Protein AF-A0A0Z8EZ35-F1 (afdb_monomer_lite)

Foldseek 3Di:
DVVVVVVQVVVCQVVCCPVQVCNPQAFDDPPDPADKDKDWGFDQDPNDTDTDITITHGDDDDPD

pLDDT: mean 76.19, std 15.2, range [43.53, 92.38]

Radius of gyration: 13.48 Å; chains: 1; bounding box: 42×26×28 Å

InterPro domains:
  IPR002901 Mannosyl-glycoprotein endo-beta-N-acetylglucosamidase-like domain [PF01832] (1-61)
  IPR051056 Glycosyl Hydrolase Family 73 [PTHR33308] (1-61)

Sequence (64 aa):
MLSQAILESAWGTSYLATHGNNLFGIKADAAWTGATIEIITNEYRDGEKKQEKHLFRKYTRCAS

Structure (mmCIF, N/CA/C/O backbone):
data_AF-A0A0Z8EZ35-F1
#
_entry.id   AF-A0A0Z8EZ35-F1
#
loop_
_atom_site.group_PDB
_atom_site.id
_atom_site.type_symbol
_atom_site.label_atom_id
_atom_site.label_alt_id
_atom_site.label_comp_id
_atom_site.label_asym_id
_atom_site.label_entity_id
_atom_site.label_seq_id
_atom_site.pdbx_PDB_ins_code
_atom_site.Cartn_x
_atom_site.Cartn_y
_atom_site.Cartn_z
_atom_site.occupancy
_atom_site.B_iso_or_equiv
_atom_site.auth_seq_id
_atom_site.auth_comp_id
_atom_site.auth_asym_id
_atom_site.auth_atom_id
_atom_site.pdbx_PDB_model_num
ATOM 1 N N . MET A 1 1 ? -18.799 13.974 2.404 1.00 48.19 1 MET A N 1
ATOM 2 C CA . MET A 1 1 ? -17.887 13.020 3.070 1.00 48.19 1 MET A CA 1
ATOM 3 C C . MET A 1 1 ? -16.744 12.656 2.123 1.00 48.19 1 MET A C 1
ATOM 5 O O . MET A 1 1 ? -16.789 11.619 1.484 1.00 48.19 1 MET A O 1
ATOM 9 N N . LEU A 1 2 ? -15.754 13.543 1.977 1.00 49.25 2 LEU A N 1
ATOM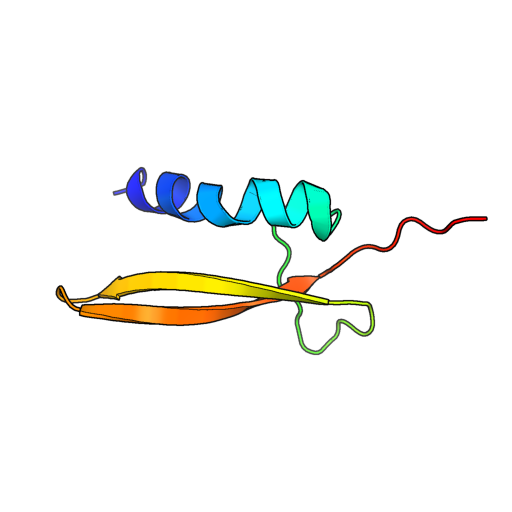 10 C CA . LEU A 1 2 ? -14.547 13.318 1.155 1.00 49.25 2 LEU A CA 1
ATOM 11 C C . LEU A 1 2 ? -13.257 13.527 1.981 1.00 49.25 2 LEU A C 1
ATOM 13 O O . LEU A 1 2 ? -12.169 13.157 1.562 1.00 49.25 2 LEU A O 1
ATOM 17 N N . SER A 1 3 ? -13.391 14.096 3.184 1.00 43.53 3 SER A N 1
ATOM 18 C CA . SER A 1 3 ? -12.295 14.487 4.070 1.00 43.53 3 SER A CA 1
ATOM 19 C C . SER A 1 3 ? -11.747 13.335 4.913 1.00 43.53 3 SER A C 1
ATOM 21 O O . SER A 1 3 ? -10.532 13.236 5.047 1.00 43.53 3 SER A O 1
ATOM 23 N N . GLN A 1 4 ? -12.596 12.431 5.427 1.00 51.03 4 GLN A N 1
ATOM 24 C CA . GLN A 1 4 ? -12.116 11.256 6.169 1.00 51.03 4 GLN A CA 1
ATOM 25 C C . GLN A 1 4 ? -11.287 10.333 5.267 1.00 51.03 4 GLN A C 1
ATOM 27 O O . GLN A 1 4 ? -10.231 9.890 5.678 1.00 51.03 4 GLN A O 1
ATOM 32 N N . ALA A 1 5 ? -11.694 10.109 4.013 1.00 50.41 5 ALA A N 1
ATOM 33 C CA . ALA A 1 5 ? -10.984 9.197 3.112 1.00 50.41 5 ALA A CA 1
ATOM 34 C C . ALA A 1 5 ? -9.566 9.681 2.757 1.00 50.41 5 ALA A C 1
ATOM 36 O O . ALA A 1 5 ? -8.642 8.875 2.695 1.00 50.41 5 ALA A O 1
ATOM 37 N N . ILE A 1 6 ? -9.370 10.992 2.562 1.00 50.03 6 ILE A N 1
ATOM 38 C CA . ILE A 1 6 ? -8.043 11.579 2.302 1.00 50.03 6 ILE A CA 1
ATOM 39 C C . ILE A 1 6 ? -7.199 11.587 3.586 1.00 50.03 6 ILE A C 1
ATOM 41 O O . ILE A 1 6 ? -6.010 11.269 3.538 1.00 50.03 6 ILE A O 1
ATOM 45 N N . LEU A 1 7 ? -7.815 11.891 4.736 1.00 48.03 7 LEU A N 1
ATOM 46 C CA . LEU A 1 7 ? -7.125 11.903 6.027 1.00 48.03 7 LEU A CA 1
ATOM 47 C C . LEU A 1 7 ? -6.719 10.494 6.484 1.00 48.03 7 LEU A C 1
ATOM 49 O O . LEU A 1 7 ? -5.643 10.345 7.046 1.00 48.03 7 LEU A O 1
ATOM 53 N N . GLU A 1 8 ? -7.514 9.468 6.182 1.00 51.50 8 GLU A N 1
ATOM 54 C CA . GLU A 1 8 ? -7.200 8.046 6.395 1.00 51.50 8 GLU A CA 1
ATOM 55 C C . GLU A 1 8 ? -6.161 7.540 5.369 1.00 51.50 8 GLU A C 1
ATOM 57 O O . GLU A 1 8 ? -5.273 6.758 5.706 1.00 51.50 8 GLU A O 1
ATOM 62 N N . SER A 1 9 ? -6.180 8.050 4.129 1.00 52.72 9 SER A N 1
ATOM 63 C CA . SER A 1 9 ? -5.209 7.678 3.081 1.00 52.72 9 SER A CA 1
ATOM 64 C C . SER A 1 9 ? -3.781 8.161 3.376 1.00 52.72 9 SER A C 1
ATOM 66 O O . SER A 1 9 ? -2.803 7.542 2.947 1.00 52.72 9 SER A O 1
ATOM 68 N N . ALA A 1 10 ? -3.615 9.242 4.140 1.00 56.25 10 ALA A N 1
ATOM 69 C CA . ALA A 1 10 ? -2.298 9.812 4.428 1.00 56.25 10 ALA A CA 1
ATOM 70 C C . ALA A 1 10 ? -1.421 8.950 5.363 1.00 56.25 10 ALA A C 1
ATOM 72 O O . ALA A 1 10 ? -0.198 9.093 5.341 1.00 56.25 10 ALA A O 1
ATOM 73 N N . TRP A 1 11 ? -2.003 8.024 6.136 1.00 61.25 11 TRP A N 1
ATOM 74 C CA . TRP A 1 11 ? -1.276 7.242 7.153 1.00 61.25 11 TRP A CA 1
ATOM 75 C C . TRP A 1 11 ? -0.276 6.272 6.522 1.00 61.25 11 TRP A C 1
ATOM 77 O O . TRP A 1 11 ? 0.825 6.075 7.032 1.00 61.25 11 TRP A O 1
ATOM 87 N N . GLY A 1 12 ? -0.646 5.697 5.377 1.00 62.16 12 GLY A N 1
ATOM 88 C CA . GLY A 1 12 ? 0.194 4.764 4.632 1.00 62.16 12 GLY A CA 1
ATOM 89 C C . GLY A 1 12 ? 1.027 5.429 3.543 1.00 62.16 12 GLY A C 1
ATOM 90 O O . GLY A 1 12 ? 2.086 4.915 3.212 1.00 62.16 12 GLY A O 1
ATOM 91 N N . THR A 1 13 ? 0.599 6.572 2.996 1.00 70.81 13 THR A N 1
ATOM 92 C CA . THR A 1 13 ? 1.221 7.141 1.785 1.00 70.81 13 THR A CA 1
ATOM 93 C C . THR A 1 13 ? 2.682 7.547 2.014 1.00 70.81 13 THR A C 1
ATOM 95 O O . THR A 1 13 ? 3.534 7.233 1.188 1.00 70.81 13 THR A O 1
ATOM 98 N N . SER A 1 14 ? 3.013 8.156 3.162 1.00 78.81 14 SER A N 1
ATOM 99 C CA . SER A 1 14 ? 4.405 8.515 3.497 1.00 78.81 14 SER A CA 1
ATOM 100 C C . SER A 1 14 ? 5.287 7.280 3.731 1.00 78.81 14 SER A C 1
ATOM 102 O O . SER A 1 14 ? 6.403 7.193 3.215 1.00 78.81 14 SER A O 1
ATOM 104 N N . TYR A 1 15 ? 4.776 6.276 4.449 1.00 83.00 15 TYR A N 1
ATOM 105 C CA . TYR A 1 15 ? 5.507 5.035 4.710 1.00 83.00 15 TYR A CA 1
ATOM 106 C C . TYR A 1 15 ? 5.693 4.200 3.431 1.00 83.00 15 TYR A C 1
ATOM 108 O O . TYR A 1 15 ? 6.791 3.731 3.149 1.00 83.00 15 TYR A O 1
ATOM 116 N N . LEU A 1 16 ? 4.658 4.087 2.597 1.00 86.50 16 LEU A N 1
ATOM 117 C CA . LEU A 1 16 ? 4.704 3.430 1.288 1.00 86.50 16 LEU A CA 1
ATOM 118 C C . LEU A 1 16 ? 5.654 4.140 0.324 1.00 86.50 16 LEU A C 1
ATOM 120 O O . LEU A 1 16 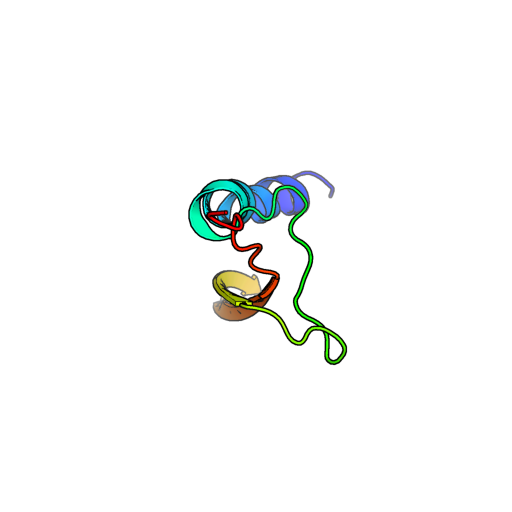? 6.422 3.476 -0.370 1.00 86.50 16 LEU A O 1
ATOM 124 N N . ALA A 1 17 ? 5.654 5.473 0.305 1.00 85.31 17 ALA A N 1
ATOM 125 C CA . ALA A 1 17 ? 6.587 6.262 -0.489 1.00 85.31 17 ALA A CA 1
ATOM 126 C C . ALA A 1 17 ? 8.042 6.032 -0.055 1.00 85.31 17 ALA A C 1
ATOM 128 O O . ALA A 1 17 ? 8.907 5.824 -0.901 1.00 85.31 17 ALA A O 1
ATOM 129 N N . THR A 1 18 ? 8.313 6.028 1.251 1.00 84.94 18 THR A N 1
ATOM 130 C CA . THR A 1 18 ? 9.679 5.949 1.802 1.00 84.94 18 THR A CA 1
ATOM 131 C C . THR A 1 18 ? 10.237 4.526 1.858 1.00 84.94 18 THR A C 1
ATOM 133 O O . THR A 1 18 ? 11.383 4.303 1.482 1.00 84.94 18 THR A O 1
ATOM 136 N N . HIS A 1 19 ? 9.439 3.547 2.286 1.00 86.12 19 HIS A N 1
ATOM 137 C CA . HIS A 1 19 ? 9.867 2.156 2.493 1.00 86.12 19 HIS A CA 1
ATOM 138 C C . HIS A 1 19 ? 9.490 1.240 1.322 1.00 86.12 19 HIS A C 1
ATOM 140 O O . HIS A 1 19 ? 10.151 0.227 1.069 1.00 86.12 19 HIS A O 1
ATOM 146 N N . GLY A 1 20 ? 8.414 1.585 0.611 1.00 86.44 20 GLY A N 1
ATOM 147 C CA . GLY A 1 20 ? 7.914 0.857 -0.553 1.00 86.44 20 GLY A CA 1
ATOM 148 C C . GLY A 1 20 ? 8.327 1.458 -1.901 1.00 86.44 20 GLY A C 1
ATOM 149 O O . GLY A 1 20 ? 8.077 0.826 -2.924 1.00 86.44 20 GLY A O 1
ATOM 150 N N . ASN A 1 21 ? 8.913 2.666 -1.936 1.00 88.62 21 ASN A N 1
ATOM 151 C CA . ASN A 1 21 ? 9.062 3.486 -3.153 1.00 88.62 21 ASN A CA 1
ATOM 152 C C . ASN A 1 21 ? 7.750 3.621 -3.955 1.00 88.62 21 ASN A C 1
ATOM 154 O O . ASN A 1 21 ? 7.765 3.802 -5.171 1.00 88.62 21 ASN A O 1
ATOM 158 N N . ASN A 1 22 ? 6.601 3.503 -3.287 1.00 85.81 22 ASN A N 1
ATOM 159 C CA . ASN A 1 22 ? 5.284 3.450 -3.906 1.00 85.81 22 ASN A CA 1
ATOM 160 C C . ASN A 1 22 ? 4.531 4.754 -3.636 1.00 85.81 22 ASN A C 1
ATOM 162 O O 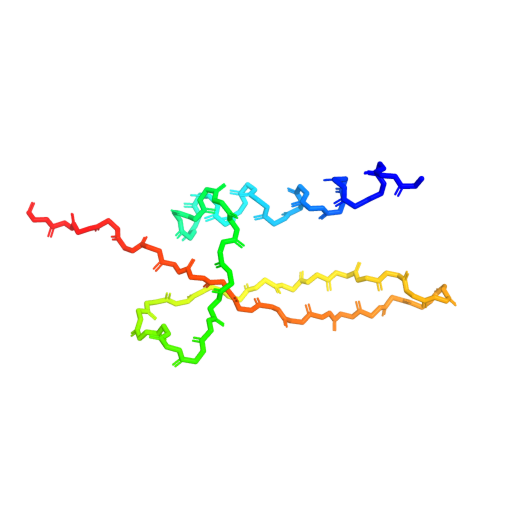. ASN A 1 22 ? 3.727 4.850 -2.712 1.00 85.81 22 ASN A O 1
ATOM 166 N N . LEU A 1 23 ? 4.824 5.762 -4.459 1.00 84.12 23 LEU A N 1
ATOM 167 C CA . LEU A 1 23 ? 4.286 7.123 -4.333 1.00 84.12 23 LEU A CA 1
ATOM 168 C C . LEU A 1 23 ? 2.773 7.208 -4.583 1.00 84.12 23 LEU A C 1
ATOM 170 O O . LEU A 1 23 ? 2.132 8.159 -4.150 1.00 84.12 23 LEU A O 1
ATOM 174 N N . PHE A 1 24 ? 2.209 6.218 -5.275 1.00 83.75 24 PHE A N 1
ATOM 175 C CA . PHE A 1 24 ? 0.810 6.213 -5.708 1.00 83.75 24 PHE A CA 1
ATOM 176 C C . PHE A 1 24 ? -0.066 5.249 -4.900 1.00 83.75 24 PHE A C 1
ATOM 178 O O . PHE A 1 24 ? -1.249 5.113 -5.193 1.00 83.75 24 PHE A O 1
ATOM 185 N N . GLY A 1 25 ? 0.502 4.543 -3.914 1.00 86.06 25 GLY A N 1
ATOM 186 C CA . GLY A 1 25 ? -0.241 3.570 -3.111 1.00 86.06 25 GLY A CA 1
ATOM 187 C C . GLY A 1 25 ? -0.815 2.412 -3.936 1.00 86.06 25 GLY A C 1
ATOM 188 O O . GLY A 1 25 ? -1.927 1.957 -3.679 1.00 86.06 25 GLY A O 1
ATOM 189 N N . ILE A 1 26 ? -0.085 1.920 -4.942 1.00 86.69 26 ILE A N 1
ATOM 190 C CA . ILE A 1 26 ? -0.564 0.822 -5.796 1.00 86.69 26 ILE A CA 1
ATOM 191 C C . ILE A 1 26 ? -0.594 -0.485 -4.996 1.00 86.69 26 ILE A C 1
ATOM 193 O O . ILE A 1 26 ? 0.450 -0.940 -4.517 1.00 86.69 26 ILE A O 1
ATOM 197 N N . LYS A 1 27 ? -1.776 -1.094 -4.859 1.00 88.81 27 LYS A N 1
ATOM 198 C CA . LYS A 1 27 ? -1.958 -2.391 -4.188 1.00 88.81 27 LYS A CA 1
ATOM 199 C C . LYS A 1 27 ? -1.288 -3.526 -4.969 1.00 88.81 27 LYS A C 1
ATOM 201 O O . LYS A 1 27 ? -1.195 -3.478 -6.196 1.00 88.81 27 LYS A O 1
ATOM 206 N N . ALA A 1 28 ? -0.807 -4.535 -4.248 1.00 92.31 28 ALA A N 1
ATOM 207 C CA . ALA A 1 28 ? -0.310 -5.762 -4.854 1.00 92.31 28 ALA A CA 1
ATOM 208 C C . ALA A 1 28 ? -1.505 -6.653 -5.218 1.00 92.31 28 ALA A C 1
ATOM 210 O O . ALA A 1 28 ? -2.231 -7.124 -4.346 1.00 92.31 28 ALA A O 1
ATOM 211 N N . ASP A 1 29 ? -1.727 -6.827 -6.512 1.00 89.12 29 ASP A N 1
ATOM 212 C CA . ASP A 1 29 ? -2.713 -7.727 -7.097 1.00 89.12 29 ASP A CA 1
ATOM 213 C C . ASP A 1 29 ? -2.075 -9.076 -7.456 1.00 89.12 29 ASP A C 1
ATOM 215 O O . ASP A 1 29 ? -0.859 -9.242 -7.389 1.00 89.12 29 ASP A O 1
ATOM 219 N N . ALA A 1 30 ? -2.889 -10.048 -7.870 1.00 89.31 30 ALA A N 1
ATOM 220 C CA . ALA A 1 30 ? -2.410 -11.392 -8.203 1.00 89.31 30 ALA A CA 1
ATOM 221 C C . ALA A 1 30 ? -1.397 -11.423 -9.366 1.00 89.31 30 ALA A C 1
ATOM 223 O O . ALA A 1 30 ? -0.613 -12.361 -9.465 1.00 89.31 30 ALA A O 1
ATOM 224 N N . ALA A 1 31 ? -1.396 -10.407 -10.237 1.00 91.50 31 ALA A N 1
ATOM 225 C CA . ALA A 1 31 ? -0.432 -10.288 -11.329 1.00 91.50 31 ALA A CA 1
ATOM 226 C C . ALA A 1 31 ? 0.929 -9.721 -10.881 1.00 91.50 31 ALA A C 1
ATOM 228 O O . ALA A 1 31 ? 1.892 -9.748 -11.650 1.00 91.50 31 ALA A O 1
ATOM 229 N N . TRP A 1 32 ? 1.034 -9.189 -9.659 1.00 90.94 32 TRP A N 1
ATOM 230 C CA . TRP A 1 32 ? 2.279 -8.636 -9.143 1.00 90.94 32 TRP A CA 1
ATOM 231 C C . TRP A 1 32 ? 3.205 -9.740 -8.625 1.00 90.94 32 TRP A C 1
ATOM 233 O O . TRP A 1 32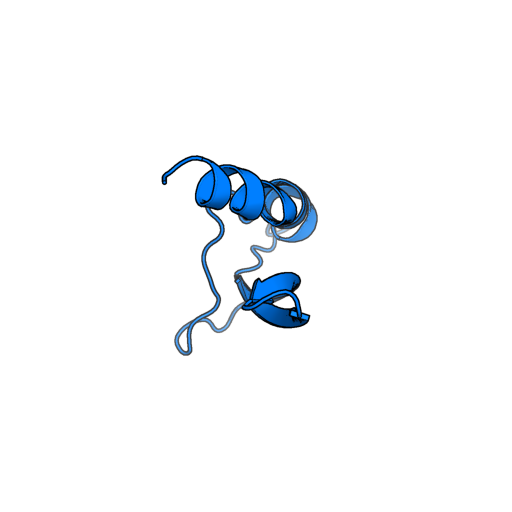 ? 2.914 -10.408 -7.637 1.00 90.94 32 TRP A O 1
ATOM 243 N N . THR A 1 33 ? 4.363 -9.886 -9.264 1.00 89.31 33 THR A N 1
ATOM 244 C CA . THR A 1 33 ? 5.394 -10.878 -8.906 1.00 89.31 33 THR A CA 1
ATOM 245 C C . THR A 1 33 ? 6.599 -10.271 -8.181 1.00 89.31 33 THR A C 1
ATOM 247 O O . THR A 1 33 ? 7.529 -10.986 -7.814 1.00 89.31 33 THR A O 1
ATOM 250 N N . GLY A 1 34 ? 6.609 -8.949 -7.991 1.00 89.56 34 GLY A N 1
ATOM 251 C CA . GLY A 1 34 ? 7.698 -8.231 -7.335 1.00 89.56 34 GLY A CA 1
ATOM 252 C C . GLY A 1 34 ? 7.589 -8.213 -5.810 1.00 89.56 34 GLY A C 1
ATOM 253 O O . GLY A 1 34 ? 6.702 -8.815 -5.204 1.00 89.56 34 GLY A O 1
ATOM 254 N N . ALA A 1 35 ? 8.474 -7.448 -5.170 1.00 91.88 35 ALA A N 1
ATOM 255 C CA . ALA A 1 35 ? 8.426 -7.253 -3.725 1.00 91.88 35 ALA A C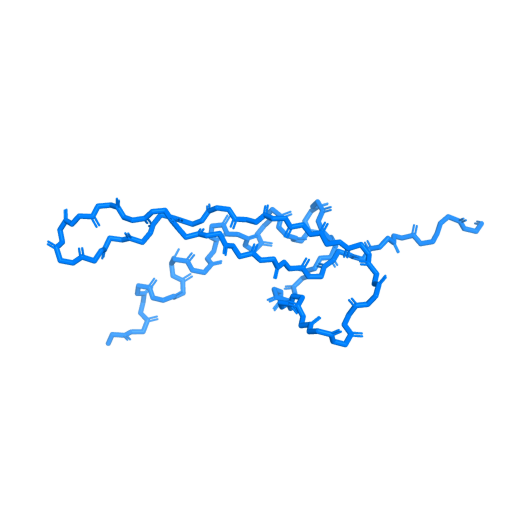A 1
ATOM 256 C C . ALA A 1 35 ? 7.111 -6.579 -3.302 1.00 91.88 35 ALA A C 1
ATOM 258 O O . ALA A 1 35 ? 6.568 -5.731 -4.014 1.00 91.88 35 ALA A O 1
ATOM 259 N N . THR A 1 36 ? 6.612 -6.917 -2.121 1.00 92.38 36 THR A N 1
ATOM 260 C CA . THR A 1 36 ? 5.435 -6.282 -1.521 1.00 92.38 36 THR A CA 1
ATOM 261 C C . THR A 1 36 ? 5.783 -5.683 -0.166 1.00 92.38 36 THR A C 1
ATOM 263 O O . THR A 1 36 ? 6.842 -5.948 0.409 1.00 92.38 36 THR A O 1
ATOM 266 N N . ILE A 1 37 ? 4.908 -4.817 0.329 1.00 90.06 37 ILE A N 1
ATOM 267 C CA . ILE A 1 37 ? 4.959 -4.279 1.684 1.00 90.06 37 ILE A CA 1
ATOM 268 C C . ILE A 1 37 ? 3.562 -4.378 2.297 1.00 90.06 37 ILE A C 1
ATOM 270 O O . ILE A 1 37 ? 2.572 -4.005 1.664 1.00 90.06 37 ILE A O 1
ATOM 274 N N . GLU A 1 38 ? 3.483 -4.940 3.501 1.00 89.69 38 GLU A N 1
ATOM 275 C CA . GLU A 1 38 ? 2.239 -5.051 4.263 1.00 89.69 38 GLU A CA 1
ATOM 276 C C . GLU A 1 38 ? 2.029 -3.772 5.073 1.00 89.69 38 GLU A C 1
ATOM 278 O O . GLU A 1 38 ? 2.922 -3.331 5.796 1.00 89.69 38 GLU A O 1
ATOM 283 N N . ILE A 1 39 ? 0.842 -3.186 4.951 1.00 85.94 39 ILE A N 1
ATOM 284 C CA . ILE A 1 39 ? 0.385 -2.064 5.763 1.00 85.94 39 ILE A CA 1
ATOM 285 C C . ILE A 1 39 ? -0.807 -2.536 6.578 1.00 85.94 39 ILE A C 1
ATOM 287 O O . ILE A 1 39 ? -1.775 -3.060 6.026 1.00 85.94 39 ILE A O 1
ATOM 291 N N . ILE A 1 40 ? -0.728 -2.330 7.889 1.00 84.06 40 ILE A N 1
ATOM 292 C CA . ILE A 1 40 ? -1.834 -2.572 8.811 1.00 84.06 40 ILE A CA 1
ATOM 293 C C . ILE A 1 40 ? -2.553 -1.242 9.015 1.00 84.06 40 ILE A C 1
ATOM 295 O O . ILE A 1 40 ? -1.979 -0.298 9.563 1.00 84.06 40 ILE A O 1
ATOM 299 N N . THR A 1 41 ? -3.796 -1.156 8.560 1.00 77.69 41 THR A N 1
ATOM 300 C CA . THR A 1 41 ? -4.679 -0.014 8.800 1.00 77.69 41 THR A CA 1
ATOM 301 C C . THR A 1 41 ? -5.627 -0.338 9.945 1.00 77.69 41 THR A C 1
ATOM 303 O O . THR A 1 41 ? -5.972 -1.493 10.190 1.00 77.69 41 THR A O 1
ATOM 306 N N . ASN A 1 42 ? -6.016 0.687 10.700 1.00 75.75 42 ASN A N 1
ATOM 307 C CA . ASN A 1 42 ? -6.996 0.556 11.768 1.00 75.75 42 ASN A CA 1
ATOM 308 C C . ASN A 1 42 ? -8.260 1.286 11.330 1.00 75.75 42 ASN A C 1
ATOM 310 O O . ASN A 1 42 ? -8.355 2.494 11.521 1.00 75.75 42 ASN A O 1
ATOM 314 N N . GLU A 1 43 ? -9.199 0.566 10.733 1.00 69.44 43 GLU A N 1
ATOM 315 C CA . GLU A 1 43 ? -10.489 1.127 10.350 1.00 69.44 43 GLU A CA 1
ATOM 316 C C . GLU A 1 43 ? -11.428 1.080 11.557 1.00 69.44 43 GLU A C 1
ATOM 318 O O . GLU A 1 43 ? -11.587 0.046 12.208 1.00 69.44 43 GLU A O 1
ATOM 323 N N . TYR A 1 44 ? -12.061 2.205 11.874 1.00 66.12 44 TYR A N 1
ATOM 324 C CA . TYR A 1 44 ? -13.141 2.231 12.853 1.00 66.12 44 TYR A CA 1
ATOM 325 C C . TYR A 1 44 ? -14.461 2.011 12.118 1.00 66.12 44 TYR A C 1
ATOM 327 O O . TYR A 1 44 ? -14.973 2.924 11.471 1.00 66.12 44 TYR A O 1
ATOM 335 N N . ARG A 1 45 ? -15.021 0.801 12.219 1.00 70.00 45 ARG A N 1
ATOM 336 C CA . ARG A 1 45 ? -16.363 0.492 11.708 1.00 70.00 45 ARG A CA 1
ATOM 337 C C . ARG A 1 45 ? -17.296 0.230 12.873 1.00 70.00 45 ARG A C 1
ATOM 339 O O . ARG A 1 45 ? -16.984 -0.572 13.744 1.00 70.00 45 ARG A O 1
ATOM 346 N N . ASP A 1 46 ? -18.423 0.935 12.884 1.00 70.25 46 ASP A N 1
ATOM 347 C CA . ASP A 1 46 ? -19.467 0.794 13.910 1.00 70.25 46 ASP A CA 1
ATOM 348 C C . ASP A 1 46 ? -18.980 1.047 15.356 1.00 70.25 46 ASP A C 1
ATOM 350 O O . ASP A 1 46 ? -19.502 0.507 16.322 1.00 70.25 46 ASP A O 1
ATOM 354 N N . GLY A 1 47 ? -17.938 1.871 15.524 1.00 76.94 47 GLY A N 1
ATOM 355 C CA . GLY A 1 47 ? -17.330 2.145 16.834 1.00 76.94 47 GLY A CA 1
ATOM 356 C C . GLY A 1 47 ? -16.316 1.094 17.302 1.00 76.94 47 GLY A C 1
ATOM 357 O O . GLY A 1 47 ? -15.641 1.310 18.308 1.00 76.94 47 GLY A O 1
ATOM 358 N N . GLU A 1 48 ? -16.126 0.006 16.552 1.00 73.06 48 GLU A N 1
ATOM 359 C CA . GLU A 1 48 ? -15.091 -0.991 16.807 1.00 73.06 48 GLU A CA 1
ATOM 360 C C . GLU A 1 48 ? -13.849 -0.753 15.938 1.00 73.06 48 GLU A C 1
ATOM 362 O O . GLU A 1 48 ? -13.930 -0.551 14.724 1.00 73.06 48 GLU A O 1
ATOM 367 N N . LYS A 1 49 ? -12.665 -0.829 16.557 1.00 76.31 49 LYS A N 1
ATOM 368 C CA . LYS A 1 49 ? -11.380 -0.768 15.853 1.00 76.31 49 LYS A CA 1
ATOM 369 C C . LYS A 1 49 ? -11.104 -2.115 15.182 1.00 76.31 49 LYS A C 1
ATOM 371 O O . LYS A 1 49 ? -10.790 -3.094 15.861 1.00 76.31 49 LYS A O 1
ATOM 376 N N . LYS A 1 50 ? -11.183 -2.170 13.855 1.00 78.62 50 LYS A N 1
ATOM 377 C CA . LYS A 1 50 ? -10.800 -3.333 13.049 1.00 78.62 50 LYS A CA 1
ATOM 378 C C . LYS A 1 50 ? -9.432 -3.087 12.428 1.00 78.62 50 LYS A C 1
ATOM 380 O O . LYS A 1 50 ? -9.176 -2.045 11.835 1.00 78.62 50 LYS A O 1
ATOM 385 N N . GLN A 1 51 ? -8.539 -4.054 12.595 1.00 81.88 51 GLN A N 1
ATOM 386 C CA . GLN A 1 51 ? -7.258 -4.050 11.902 1.00 81.88 51 GLN A CA 1
ATOM 387 C C . GLN A 1 51 ? -7.422 -4.758 10.567 1.00 81.88 51 GLN A C 1
ATOM 389 O O . GLN A 1 51 ? -7.748 -5.945 10.539 1.00 81.88 51 GLN A O 1
ATOM 394 N N . GLU A 1 52 ? -7.176 -4.038 9.481 1.00 80.56 52 GLU A N 1
ATOM 395 C CA . GLU A 1 52 ? -7.137 -4.604 8.141 1.00 80.56 52 GLU A CA 1
ATOM 396 C C . GLU A 1 52 ? -5.705 -4.610 7.620 1.00 80.56 52 GLU A C 1
ATOM 398 O O . GLU A 1 52 ? -4.926 -3.676 7.815 1.00 80.56 52 GLU A O 1
ATOM 403 N N . LYS A 1 53 ? -5.338 -5.719 6.982 1.00 86.12 53 LYS A N 1
ATOM 404 C CA . LYS A 1 53 ? -4.028 -5.893 6.364 1.00 86.12 53 LYS A CA 1
ATOM 405 C C . LYS A 1 53 ? -4.160 -5.674 4.870 1.00 86.12 53 LYS A C 1
ATOM 407 O O . LYS A 1 53 ? -4.969 -6.322 4.206 1.00 86.12 53 LYS A O 1
ATOM 412 N N . HIS A 1 54 ? -3.326 -4.799 4.331 1.00 87.19 54 HIS A N 1
ATOM 413 C CA . HIS A 1 54 ? -3.287 -4.515 2.907 1.00 87.19 54 HIS A CA 1
ATOM 414 C C . HIS A 1 54 ? -1.871 -4.679 2.368 1.00 87.19 54 HIS A C 1
ATOM 416 O O . HIS A 1 54 ? -0.909 -4.154 2.926 1.00 87.19 54 HIS A O 1
ATOM 422 N N . LEU A 1 55 ? -1.755 -5.393 1.250 1.00 89.75 55 LEU A N 1
ATOM 423 C CA . LEU A 1 55 ? -0.496 -5.558 0.537 1.00 89.75 55 LEU A CA 1
ATOM 424 C C . LEU A 1 55 ? -0.382 -4.504 -0.562 1.00 89.75 55 LEU A C 1
ATOM 426 O O . LEU A 1 55 ? -1.278 -4.341 -1.394 1.00 89.75 55 LEU A O 1
ATOM 430 N N . PHE A 1 56 ? 0.751 -3.815 -0.587 1.00 90.62 56 PHE A N 1
ATOM 431 C CA . PHE A 1 56 ? 1.095 -2.837 -1.610 1.00 90.62 56 PHE A CA 1
ATOM 432 C C . PHE A 1 56 ? 2.335 -3.272 -2.373 1.00 90.62 56 PHE A C 1
ATOM 434 O O . PHE A 1 56 ? 3.202 -3.971 -1.845 1.00 90.62 56 PHE A O 1
ATOM 441 N N . ARG A 1 57 ? 2.425 -2.843 -3.633 1.00 92.25 57 ARG A N 1
ATOM 442 C CA . ARG A 1 57 ? 3.619 -3.054 -4.450 1.00 92.25 57 ARG A CA 1
ATOM 443 C C . ARG A 1 57 ? 4.792 -2.326 -3.802 1.00 92.25 57 ARG A C 1
ATOM 445 O O . ARG A 1 57 ? 4.645 -1.183 -3.367 1.00 92.25 57 ARG A O 1
ATOM 452 N N . LYS A 1 58 ? 5.946 -2.980 -3.746 1.00 91.62 58 LYS A N 1
ATOM 453 C CA . LYS A 1 58 ? 7.207 -2.381 -3.323 1.00 91.62 58 LYS A CA 1
ATOM 454 C C . LYS A 1 58 ? 8.151 -2.365 -4.512 1.00 91.62 58 LYS A C 1
ATOM 456 O O . LYS A 1 58 ? 8.467 -3.403 -5.088 1.00 91.62 58 LYS A O 1
ATOM 461 N N . TYR A 1 59 ? 8.614 -1.176 -4.864 1.00 88.50 59 TYR A N 1
ATOM 462 C CA . TYR A 1 59 ? 9.559 -0.990 -5.950 1.00 88.50 59 TYR A CA 1
ATOM 463 C C . TYR A 1 59 ? 10.972 -1.001 -5.374 1.00 88.50 59 TYR A C 1
ATOM 465 O O . TYR A 1 59 ? 11.347 -0.164 -4.548 1.00 88.50 59 TYR A O 1
ATOM 473 N N . THR A 1 60 ? 11.771 -1.974 -5.791 1.00 80.25 60 THR A N 1
ATOM 474 C CA . THR A 1 60 ? 13.205 -1.969 -5.514 1.00 80.25 60 THR A CA 1
ATOM 475 C C . THR A 1 60 ? 13.846 -0.949 -6.446 1.00 80.25 60 THR A C 1
ATOM 477 O O . THR A 1 60 ? 13.640 -1.006 -7.657 1.00 80.25 60 THR A O 1
ATOM 480 N N . ARG A 1 61 ? 14.630 -0.008 -5.911 1.00 65.81 61 ARG A N 1
ATOM 481 C CA . ARG A 1 61 ? 15.567 0.731 -6.761 1.00 65.81 61 ARG A CA 1
ATOM 482 C C . ARG A 1 61 ? 16.619 -0.284 -7.194 1.00 65.81 61 ARG A C 1
ATOM 484 O O . ARG A 1 61 ? 17.333 -0.794 -6.335 1.00 65.81 61 ARG A O 1
ATOM 491 N N . CYS A 1 62 ? 1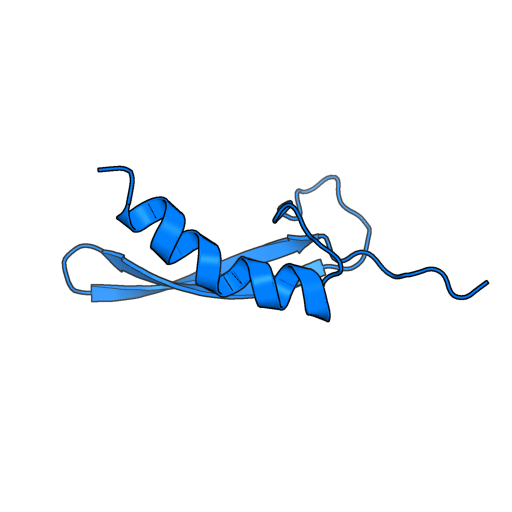6.660 -0.634 -8.478 1.00 55.75 62 CYS A N 1
ATOM 492 C CA . CYS A 1 62 ? 17.783 -1.391 -9.023 1.00 55.75 62 CYS A CA 1
ATOM 493 C C . CYS A 1 62 ? 19.070 -0.653 -8.640 1.00 55.75 62 CYS A C 1
ATOM 495 O O . CYS A 1 62 ? 19.271 0.483 -9.062 1.00 55.75 62 CYS A O 1
ATOM 497 N N . ALA A 1 63 ? 19.906 -1.276 -7.813 1.00 51.28 63 ALA A N 1
ATOM 498 C CA . ALA A 1 63 ? 21.315 -0.937 -7.764 1.00 51.28 63 ALA A CA 1
ATOM 499 C C . ALA A 1 63 ? 21.945 -1.652 -8.963 1.00 51.28 63 ALA A C 1
ATOM 501 O O . ALA A 1 63 ? 22.107 -2.871 -8.938 1.00 51.28 63 ALA A O 1
ATOM 502 N N . SER A 1 64 ? 22.155 -0.903 -10.043 1.00 44.22 64 SER A N 1
ATOM 503 C CA . SER A 1 64 ? 23.079 -1.262 -11.122 1.00 44.22 64 SER A CA 1
ATOM 504 C C . SER A 1 64 ? 24.437 -0.655 -10.827 1.00 44.22 64 SER A C 1
ATOM 506 O O . SER A 1 64 ? 24.427 0.557 -10.503 1.00 44.22 64 SER A O 1
#

Secondary structure (DSSP, 8-state):
--HHHHHHHHHHHHHHHHHS--TT--B--TT--S-EEEEEEEEEETTEEEEEEEEEE-------

Organism: Streptococcus suis (NCBI:txid1307)